Protein AF-A0A3C1WHD8-F1 (afdb_monomer)

Radius of gyration: 42.68 Å; Cα contacts (8 Å, |Δi|>4): 184; chains: 1; bounding box: 71×73×126 Å

Sequence (168 aa):
MKTKNIAPLHGTFYQAVAVALLTLPHATTAQDSSETSLEDLDQKLRILERKLEVAEETAASKPPAPVPVAGEDGFSLKSADGNFAVKFRGLLQTDYRAFLGDTNYNDAKVFKDSSYSDPNDYLRKSPRLVNTFLLRKVRPVFDVTLYKYYTFRVTPDFGGGTTALMDA

pLDDT: mean 74.21, std 20.1, range [34.56, 97.25]

Secondary structure (DSSP, 8-state):
-----------------------------SSHHHHHHHHHHHHHHHHHHHHHHHHHHHHHTSPPPPEEEEETTEEEEE-TTSS-EEEEEEEEEEEEEEEE--------S----SS---TTGGG-----EEEEEEEEEEEEEEEEEETTTEEEEEEEE-GGG--EEEP-

Nearest PDB structures (foldseek):
  4rjw-assembly1_A  TM=6.536E-01  e=1.204E-02  Pseudomonas aeruginosa PAO1
  4rjx-assembly1_A-3  TM=6.071E-01  e=8.711E-03  Pseudomonas aeruginosa PAO1
  2o4v-assembly1_C  TM=6.462E-01  e=2.560E-02  Pseudomonas aeruginosa PAO1
  6s1c-assembly1_B  TM=2.290E-01  e=6.247E+00  Saccharomyces cerevisiae S288C

Foldseek 3Di:
DDDDDDDDDDDDDDDDDDDDDDDDDDDPDDPVVVVVVVVVVVVVVVVVVVVVVVVVVVVVPDQDAWDWDADPQGIKTARPVRQKMKGKDWDWDKDKDKDFADDPPPCVPDPPPDDDDDVPPVPPPDRDIDMDIFGAWTWMWMWIGHGNPDIDIWIWTPGPVDIDTDDD

Mean predicted aligned error: 18.56 Å

Structure (mmCIF, N/CA/C/O backbone):
data_AF-A0A3C1WHD8-F1
#
_entry.id   AF-A0A3C1WHD8-F1
#
loop_
_atom_site.group_PDB
_atom_site.id
_atom_site.type_symbol
_atom_site.label_atom_id
_atom_site.label_alt_id
_atom_site.label_comp_id
_atom_site.label_asym_id
_atom_site.label_entity_id
_atom_site.label_seq_id
_atom_site.pdbx_PDB_ins_code
_atom_site.Cartn_x
_atom_site.Cartn_y
_atom_site.Cartn_z
_atom_site.occupancy
_atom_site.B_iso_or_equiv
_atom_site.auth_seq_id
_atom_site.auth_comp_id
_atom_site.auth_asym_id
_atom_site.auth_atom_id
_atom_site.pdbx_PDB_model_num
ATOM 1 N N . MET A 1 1 ? -26.465 -58.895 52.490 1.00 50.06 1 MET A N 1
ATOM 2 C CA . MET A 1 1 ? -25.925 -57.804 53.333 1.00 50.06 1 MET A CA 1
ATOM 3 C C . MET A 1 1 ? -24.486 -58.128 53.708 1.00 50.06 1 MET A C 1
ATOM 5 O O . MET A 1 1 ? -24.273 -59.073 54.454 1.00 50.06 1 MET A O 1
ATOM 9 N N . LYS A 1 2 ? -23.508 -57.394 53.169 1.00 44.00 2 LYS A N 1
ATOM 10 C CA . LYS A 1 2 ? -22.151 -57.269 53.726 1.00 44.00 2 LYS A CA 1
ATOM 11 C C . LYS A 1 2 ? -21.500 -56.008 53.152 1.00 44.00 2 LYS A C 1
ATOM 13 O O . LYS A 1 2 ? -21.815 -55.597 52.041 1.00 44.00 2 LYS A O 1
ATOM 18 N N . THR A 1 3 ? -20.738 -55.344 54.002 1.00 42.69 3 THR A N 1
ATOM 19 C CA . THR A 1 3 ? -20.494 -53.902 54.059 1.00 42.69 3 THR A CA 1
ATOM 20 C C . THR A 1 3 ? -19.256 -53.437 53.291 1.00 42.69 3 THR A C 1
ATOM 22 O O . THR A 1 3 ? -18.360 -54.219 52.991 1.00 42.69 3 THR A O 1
ATOM 25 N N . LYS A 1 4 ? -19.257 -52.126 53.017 1.00 50.19 4 LYS A N 1
ATOM 26 C CA . LYS A 1 4 ? -18.227 -51.270 52.407 1.00 50.19 4 LYS A CA 1
ATOM 27 C C . LYS A 1 4 ? -16.824 -51.474 53.000 1.00 50.19 4 LYS A C 1
ATOM 29 O O . LYS A 1 4 ? -16.719 -51.784 54.183 1.00 50.19 4 LYS A O 1
ATOM 34 N N . ASN A 1 5 ? -15.781 -51.166 52.220 1.00 43.38 5 ASN A N 1
ATOM 35 C CA . ASN A 1 5 ? -14.837 -50.073 52.522 1.00 43.38 5 ASN A CA 1
ATOM 36 C C . ASN A 1 5 ? -13.766 -49.930 51.426 1.00 43.38 5 ASN A C 1
ATOM 38 O O . ASN A 1 5 ? -13.108 -50.894 51.049 1.00 43.38 5 ASN A O 1
ATOM 42 N N . ILE A 1 6 ? -13.618 -48.699 50.931 1.00 54.66 6 ILE A N 1
ATOM 43 C CA . ILE A 1 6 ? -12.577 -48.236 50.006 1.00 54.66 6 ILE A CA 1
ATOM 44 C C . ILE A 1 6 ? -11.517 -47.547 50.871 1.00 54.66 6 ILE A C 1
ATOM 46 O O . ILE A 1 6 ? -11.855 -46.708 51.705 1.00 54.66 6 ILE A O 1
ATOM 50 N N . ALA A 1 7 ? -10.258 -47.942 50.710 1.00 51.22 7 ALA A N 1
ATOM 51 C CA . ALA A 1 7 ? -9.130 -47.424 51.475 1.00 51.22 7 ALA A CA 1
ATOM 52 C C . ALA A 1 7 ? -8.696 -46.025 50.996 1.00 51.22 7 ALA A C 1
ATOM 54 O O . ALA A 1 7 ? -8.603 -45.813 49.787 1.00 51.22 7 ALA A O 1
ATOM 55 N N . PRO A 1 8 ? -8.327 -45.110 51.909 1.00 48.09 8 PRO A N 1
ATOM 56 C CA . PRO A 1 8 ? -7.417 -44.014 51.603 1.00 48.09 8 PRO A CA 1
ATOM 57 C C . PRO A 1 8 ? -6.030 -44.284 52.213 1.00 48.09 8 PRO A C 1
ATOM 59 O O . PRO A 1 8 ? -5.895 -44.520 53.414 1.00 48.09 8 PRO A O 1
ATOM 62 N N . LEU A 1 9 ? -4.986 -44.254 51.379 1.00 46.88 9 LEU A N 1
ATOM 63 C CA . LEU A 1 9 ? -3.589 -44.326 51.812 1.00 46.88 9 LEU A CA 1
ATOM 64 C C . LEU A 1 9 ? -3.048 -42.910 52.050 1.00 46.88 9 LEU A C 1
ATOM 66 O O . LEU A 1 9 ? -3.049 -42.061 51.163 1.00 46.88 9 LEU A O 1
ATOM 70 N N . HIS A 1 10 ? -2.635 -42.699 53.298 1.00 42.94 10 HIS A N 1
ATOM 71 C CA . HIS A 1 10 ? -2.046 -41.499 53.878 1.00 42.94 10 HIS A CA 1
ATOM 72 C C . HIS A 1 10 ? -0.688 -41.135 53.263 1.00 42.94 10 HIS A C 1
ATOM 74 O O . HIS A 1 10 ? 0.100 -42.015 52.923 1.00 42.94 10 HIS A O 1
ATOM 80 N N . GLY A 1 11 ? -0.365 -39.838 53.248 1.00 37.06 11 GLY A N 1
ATOM 81 C CA . GLY A 1 11 ? 0.980 -39.380 52.906 1.00 37.06 11 GLY A CA 1
ATOM 82 C C . GLY A 1 11 ? 1.215 -37.881 53.078 1.00 37.06 11 GLY A C 1
ATOM 83 O O . GLY A 1 11 ? 1.541 -37.210 52.110 1.00 37.06 11 GLY A O 1
ATOM 84 N N . THR A 1 12 ? 1.096 -37.348 54.295 1.00 44.56 12 THR A N 1
ATOM 85 C CA . THR A 1 12 ? 1.717 -36.058 54.650 1.00 44.56 12 THR A CA 1
ATOM 86 C C . THR A 1 12 ? 2.519 -36.235 55.932 1.00 44.56 12 THR A C 1
ATOM 88 O O . THR A 1 12 ? 1.962 -36.477 57.003 1.00 44.56 12 THR A O 1
ATOM 91 N N . PHE A 1 13 ? 3.842 -36.177 55.788 1.00 39.59 13 PHE A N 1
ATOM 92 C CA . PHE A 1 13 ? 4.819 -36.270 56.864 1.00 39.59 13 PHE A CA 1
ATOM 93 C C . PHE A 1 13 ? 4.719 -35.049 57.788 1.00 39.59 13 PHE A C 1
ATOM 95 O O . PHE A 1 13 ? 4.902 -33.913 57.358 1.00 39.59 13 PHE A O 1
ATOM 102 N N . TYR A 1 14 ? 4.461 -35.313 59.068 1.00 37.06 14 TYR A N 1
ATOM 103 C CA . TYR A 1 14 ? 4.700 -34.395 60.176 1.00 37.06 14 TYR A CA 1
ATOM 104 C C . TYR A 1 14 ? 6.208 -34.338 60.453 1.00 37.06 14 TYR A C 1
ATOM 106 O O . TYR A 1 14 ? 6.813 -35.371 60.741 1.00 37.06 14 TYR A O 1
ATOM 114 N N . GLN A 1 15 ? 6.805 -33.146 60.454 1.00 37.75 15 GLN A N 1
ATOM 115 C CA . GLN A 1 15 ? 7.999 -32.900 61.261 1.00 37.75 15 GLN A CA 1
ATOM 116 C C . GLN A 1 15 ? 7.707 -31.810 62.284 1.00 37.75 15 GLN A C 1
ATOM 118 O O . GLN A 1 15 ? 7.270 -30.708 61.962 1.00 37.75 15 GLN A O 1
ATOM 123 N N . ALA A 1 16 ? 7.919 -32.194 63.538 1.00 39.69 16 ALA A N 1
ATOM 124 C CA . ALA A 1 16 ? 7.839 -31.361 64.716 1.00 39.69 16 ALA A CA 1
ATOM 125 C C . ALA A 1 16 ? 9.024 -30.390 64.767 1.00 39.69 16 ALA A C 1
ATOM 127 O O . ALA A 1 16 ? 10.164 -30.795 64.543 1.00 39.69 16 ALA A O 1
ATOM 128 N N . VAL A 1 17 ? 8.766 -29.143 65.159 1.00 37.44 17 VAL A N 1
ATOM 129 C CA . VAL A 1 17 ? 9.789 -28.260 65.725 1.00 37.44 17 VAL A CA 1
ATOM 130 C C . VAL A 1 17 ? 9.258 -27.723 67.049 1.00 37.44 17 VAL A C 1
ATOM 132 O O . VAL A 1 17 ? 8.114 -27.289 67.158 1.00 37.44 17 VAL A O 1
ATOM 135 N N . ALA A 1 18 ? 10.096 -27.884 68.068 1.00 34.56 18 ALA A N 1
ATOM 136 C CA . ALA A 1 18 ? 9.809 -27.721 69.480 1.00 34.56 18 ALA A CA 1
ATOM 137 C C . ALA A 1 18 ? 9.513 -26.267 69.880 1.00 34.56 18 ALA A C 1
ATOM 139 O O . ALA A 1 18 ? 10.178 -25.333 69.437 1.00 34.56 18 ALA A O 1
ATOM 140 N N . VAL A 1 19 ? 8.553 -26.105 70.793 1.00 41.28 19 VAL A N 1
ATOM 141 C CA . VAL A 1 19 ? 8.299 -24.858 71.523 1.00 41.28 19 VAL A CA 1
ATOM 142 C C . VAL A 1 19 ? 9.261 -24.799 72.709 1.00 41.28 19 VAL A C 1
ATOM 144 O O . VAL A 1 19 ? 9.151 -25.598 73.636 1.00 41.28 19 VAL A O 1
ATOM 147 N N . ALA A 1 20 ? 10.192 -23.848 72.686 1.00 38.56 20 ALA A N 1
ATOM 148 C CA . ALA A 1 20 ? 10.974 -23.453 73.852 1.00 38.56 20 ALA A CA 1
ATOM 149 C C . ALA A 1 20 ? 10.458 -22.092 74.339 1.00 38.56 20 ALA A C 1
ATOM 151 O O . ALA A 1 20 ? 10.623 -21.076 73.667 1.00 38.56 20 ALA A O 1
ATOM 152 N N . LEU A 1 21 ? 9.793 -22.090 75.496 1.00 42.22 21 LEU A N 1
ATOM 153 C CA . LEU A 1 21 ? 9.328 -20.882 76.173 1.00 42.22 21 LEU A CA 1
ATOM 154 C C . LEU A 1 21 ? 10.519 -20.245 76.912 1.00 42.22 21 LEU A C 1
ATOM 156 O O . LEU A 1 21 ? 11.023 -20.815 77.878 1.00 42.22 21 LEU A O 1
ATOM 160 N N . LEU A 1 22 ? 10.963 -19.070 76.466 1.00 41.75 22 LEU A N 1
ATOM 161 C CA . LEU A 1 22 ? 11.919 -18.216 77.175 1.00 41.75 22 LEU A CA 1
ATOM 162 C C . LEU A 1 22 ? 11.210 -16.910 77.541 1.00 41.75 22 LEU A C 1
ATOM 164 O O . LEU A 1 22 ? 10.901 -16.093 76.679 1.00 41.75 22 LEU A O 1
ATOM 168 N N . THR A 1 23 ? 10.928 -16.727 78.829 1.00 52.50 23 THR A N 1
ATOM 169 C CA . THR A 1 23 ? 10.412 -15.474 79.392 1.00 52.50 23 THR A CA 1
ATOM 170 C C . THR A 1 23 ? 11.571 -14.539 79.739 1.00 52.50 23 THR A C 1
ATOM 172 O O . THR A 1 23 ? 12.390 -14.887 80.590 1.00 52.50 23 THR A O 1
ATOM 175 N N . LEU A 1 24 ? 11.605 -13.343 79.142 1.00 48.59 24 LEU A N 1
ATOM 176 C CA . LEU A 1 24 ? 12.446 -12.209 79.556 1.00 48.59 24 LEU A CA 1
ATOM 177 C C . LEU A 1 24 ? 11.626 -10.898 79.539 1.00 48.59 24 LEU A C 1
ATOM 179 O O . LEU A 1 24 ? 10.673 -10.796 78.764 1.00 48.59 24 LEU A O 1
ATOM 183 N N . PRO A 1 25 ? 11.946 -9.915 80.406 1.00 49.84 25 PRO A N 1
ATOM 184 C CA . PRO A 1 25 ? 11.090 -8.767 80.691 1.00 49.84 25 PRO A CA 1
ATOM 185 C C . PRO A 1 25 ? 11.354 -7.550 79.782 1.00 49.84 25 PRO A C 1
ATOM 187 O O . PRO A 1 25 ? 12.489 -7.272 79.419 1.00 49.84 25 PRO A O 1
ATOM 190 N N . HIS A 1 26 ? 10.269 -6.814 79.511 1.00 49.03 26 HIS A N 1
ATOM 191 C CA . HIS A 1 26 ? 10.142 -5.400 79.119 1.00 49.03 26 HIS A CA 1
ATOM 192 C C . HIS A 1 26 ? 11.116 -4.799 78.084 1.00 49.03 26 HIS A C 1
ATOM 194 O O . HIS A 1 26 ? 12.221 -4.390 78.421 1.00 49.03 26 HIS A O 1
ATOM 200 N N . ALA A 1 27 ? 10.589 -4.502 76.892 1.00 35.75 27 ALA A N 1
ATOM 201 C CA . ALA A 1 27 ? 10.735 -3.183 76.273 1.00 35.75 27 ALA A CA 1
ATOM 202 C C . ALA A 1 27 ? 9.574 -2.949 75.293 1.00 35.75 27 ALA A C 1
ATOM 204 O O . ALA A 1 27 ? 9.378 -3.692 74.335 1.00 35.75 27 ALA A O 1
ATOM 205 N N . THR A 1 28 ? 8.785 -1.914 75.564 1.00 50.91 28 THR A N 1
ATOM 206 C CA . THR A 1 28 ? 7.905 -1.276 74.583 1.00 50.91 28 THR A CA 1
ATOM 207 C C . THR A 1 28 ? 8.727 -0.855 73.354 1.00 50.91 28 THR A C 1
AT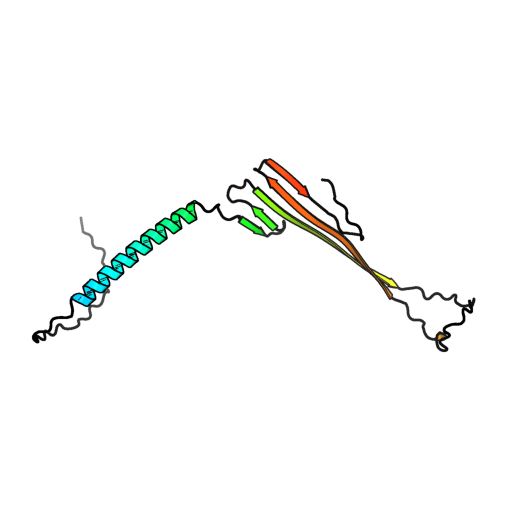OM 209 O O . THR A 1 28 ? 9.850 -0.388 73.538 1.00 50.91 28 THR A O 1
ATOM 212 N N . THR A 1 29 ? 8.189 -1.087 72.144 1.00 43.81 29 THR A N 1
ATOM 213 C CA . THR A 1 29 ? 8.555 -0.560 70.788 1.00 43.81 29 THR A CA 1
ATOM 214 C C . THR A 1 29 ? 8.411 -1.588 69.639 1.00 43.81 29 THR A C 1
ATOM 216 O O . THR A 1 29 ? 9.024 -1.425 68.591 1.00 43.81 29 THR A O 1
ATOM 219 N N . ALA A 1 30 ? 7.579 -2.633 69.768 1.00 42.16 30 ALA A N 1
ATOM 220 C CA . ALA A 1 30 ? 7.359 -3.613 68.683 1.00 42.16 30 ALA A CA 1
ATOM 221 C C . ALA A 1 30 ? 5.918 -3.692 68.124 1.00 42.16 30 ALA A C 1
ATOM 223 O O . ALA A 1 30 ? 5.661 -4.541 67.279 1.00 42.16 30 ALA A O 1
ATOM 224 N N . GLN A 1 31 ? 4.987 -2.838 68.570 1.00 42.78 31 GLN A N 1
ATOM 225 C CA . GLN A 1 31 ? 3.607 -2.777 68.037 1.00 42.78 31 GLN A CA 1
ATOM 226 C C . GLN A 1 31 ? 3.420 -1.691 66.961 1.00 42.78 31 GLN A C 1
ATOM 228 O O . GLN A 1 31 ? 2.646 -1.875 66.027 1.00 42.78 31 GLN A O 1
ATOM 233 N N . ASP A 1 32 ? 4.193 -0.608 67.048 1.00 51.66 32 ASP A N 1
ATOM 234 C CA . ASP A 1 32 ? 4.078 0.586 66.196 1.00 51.66 32 ASP A CA 1
ATOM 235 C C . ASP A 1 32 ? 4.527 0.325 64.741 1.00 51.66 32 ASP A C 1
ATOM 237 O O . ASP A 1 32 ? 3.976 0.859 63.783 1.00 51.66 32 ASP A O 1
ATOM 241 N N . SER A 1 33 ? 5.500 -0.576 64.545 1.00 56.34 33 SER A N 1
ATOM 242 C CA . SER A 1 33 ? 6.000 -0.953 63.214 1.00 56.34 33 SER A CA 1
ATOM 243 C C . SER A 1 33 ? 5.032 -1.845 62.432 1.00 56.34 33 SER A C 1
ATOM 245 O O . SER A 1 33 ? 4.982 -1.773 61.201 1.00 56.34 33 SER A O 1
ATOM 247 N N . SER A 1 34 ? 4.262 -2.684 63.130 1.00 55.91 34 SER A N 1
ATOM 248 C CA . SER A 1 34 ? 3.211 -3.512 62.534 1.00 55.91 34 SER A CA 1
ATOM 249 C C . SER A 1 34 ? 1.982 -2.697 62.160 1.00 55.91 34 SER A C 1
ATOM 251 O O . SER A 1 34 ? 1.457 -2.916 61.075 1.00 55.91 34 SER A O 1
ATOM 253 N N . GLU A 1 35 ? 1.569 -1.749 63.006 1.00 70.50 35 GLU A N 1
ATOM 254 C CA . GLU A 1 35 ? 0.480 -0.814 62.690 1.00 70.50 35 GLU A CA 1
ATOM 255 C C . GLU A 1 35 ? 0.876 0.030 61.473 1.00 70.50 35 GLU A C 1
ATOM 257 O O . GLU A 1 35 ? 0.265 -0.135 60.42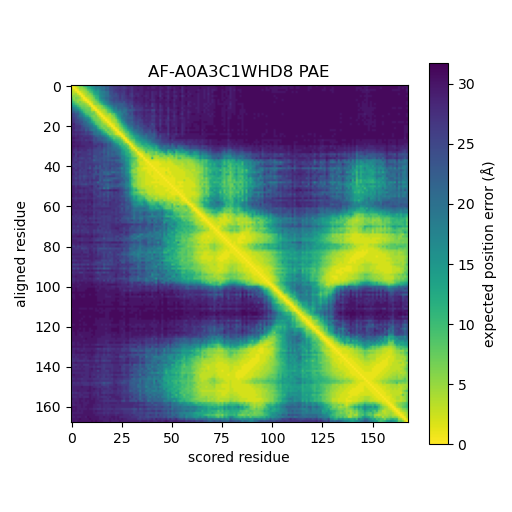1 1.00 70.50 35 GLU A O 1
ATOM 262 N N . THR A 1 36 ? 2.031 0.713 61.509 1.00 75.81 36 THR A N 1
ATOM 263 C CA . THR A 1 36 ? 2.539 1.507 60.364 1.00 75.81 36 THR A CA 1
ATOM 264 C C . THR A 1 36 ? 2.537 0.723 59.039 1.00 75.81 36 THR A C 1
ATOM 266 O O . THR A 1 36 ? 2.210 1.255 57.978 1.00 75.81 36 THR A O 1
ATOM 269 N N . SER A 1 37 ? 2.885 -0.569 59.084 1.00 78.94 37 SER A N 1
ATOM 270 C CA . SER A 1 37 ? 2.872 -1.441 57.903 1.00 78.94 37 SER A CA 1
ATOM 271 C C . SER A 1 37 ? 1.455 -1.781 57.422 1.00 78.94 37 SER A C 1
ATOM 273 O O . SER A 1 37 ? 1.246 -1.884 56.213 1.00 78.94 37 SER A O 1
ATOM 275 N N . LEU A 1 38 ? 0.493 -1.969 58.334 1.00 83.31 38 LEU A N 1
ATOM 276 C CA . LEU A 1 38 ? -0.920 -2.203 58.019 1.00 83.31 38 LEU A CA 1
ATOM 277 C C . LEU A 1 38 ? -1.557 -0.965 57.378 1.00 83.31 38 LEU A C 1
ATOM 279 O O . LEU A 1 38 ? -2.223 -1.103 56.353 1.00 83.31 38 LEU A O 1
ATOM 283 N N . GLU A 1 39 ? -1.287 0.237 57.893 1.00 90.75 39 GLU A N 1
ATOM 284 C CA . GLU A 1 39 ? -1.784 1.477 57.280 1.00 90.75 39 GLU A CA 1
ATOM 285 C C . GLU A 1 39 ? -1.194 1.718 55.881 1.00 90.75 39 GLU A C 1
ATOM 287 O O . GLU A 1 39 ? -1.911 2.110 54.954 1.00 90.75 39 GLU A O 1
ATOM 292 N N . ASP A 1 40 ? 0.095 1.424 55.690 1.00 90.19 40 ASP A N 1
ATOM 293 C CA . ASP A 1 40 ? 0.746 1.481 54.378 1.00 90.19 40 ASP A CA 1
ATOM 294 C C . ASP A 1 40 ? 0.141 0.474 53.383 1.00 90.19 40 ASP A C 1
ATOM 296 O O . ASP A 1 40 ? 0.012 0.759 52.185 1.00 90.19 40 ASP A O 1
ATOM 300 N N . LEU A 1 41 ? -0.203 -0.728 53.856 1.00 88.88 41 LEU A N 1
ATOM 301 C CA . LEU A 1 41 ? -0.866 -1.772 53.073 1.00 88.88 41 LEU A CA 1
ATOM 302 C C . LEU A 1 41 ? -2.275 -1.339 52.656 1.00 88.88 41 LEU A C 1
ATOM 304 O O . LEU A 1 41 ? -2.603 -1.442 51.473 1.00 88.88 41 LEU A O 1
ATOM 308 N N . ASP A 1 42 ? -3.059 -0.781 53.574 1.00 93.75 42 ASP A N 1
ATOM 309 C CA . ASP A 1 42 ? -4.399 -0.258 53.295 1.00 93.75 42 ASP A CA 1
ATOM 310 C C . ASP A 1 42 ? -4.359 0.911 52.303 1.00 93.75 42 ASP A C 1
ATOM 312 O O . ASP A 1 42 ? -5.152 0.974 51.356 1.00 93.75 42 ASP A O 1
ATOM 316 N N . GLN A 1 43 ? -3.385 1.815 52.443 1.00 93.44 43 GLN A N 1
ATOM 317 C CA . GLN A 1 43 ? -3.187 2.904 51.491 1.00 93.44 43 GLN A CA 1
ATOM 318 C C . GLN A 1 43 ? -2.825 2.370 50.098 1.00 93.44 43 GLN A C 1
ATOM 320 O O . GLN A 1 43 ? -3.361 2.844 49.089 1.00 93.44 43 GLN A O 1
ATOM 325 N N . LYS A 1 44 ? -1.946 1.364 50.020 1.00 92.62 44 LYS A N 1
ATOM 326 C CA . LYS A 1 44 ? -1.586 0.705 48.756 1.00 92.62 44 LYS A CA 1
ATOM 327 C C . LYS A 1 44 ? -2.770 -0.024 48.131 1.00 92.62 44 LYS A C 1
ATOM 329 O O . LYS A 1 44 ? -2.946 0.101 46.920 1.00 92.62 44 LYS A O 1
ATOM 334 N N . LEU A 1 45 ? -3.579 -0.732 48.919 1.00 94.19 45 LEU A N 1
ATOM 335 C CA . LEU A 1 45 ? -4.787 -1.415 48.449 1.00 94.19 45 LEU A CA 1
ATOM 336 C C . LEU A 1 45 ? -5.771 -0.417 47.846 1.00 94.19 45 LEU A C 1
ATOM 338 O O . LEU A 1 45 ? -6.164 -0.570 46.694 1.00 94.19 45 LEU A O 1
ATOM 342 N N . ARG A 1 46 ? -6.052 0.681 48.550 1.00 96.19 46 ARG A N 1
ATOM 343 C CA . ARG A 1 46 ? -6.947 1.736 48.062 1.00 96.19 46 ARG A CA 1
ATOM 344 C C . ARG A 1 46 ? -6.461 2.386 46.767 1.00 96.19 46 ARG A C 1
ATOM 346 O O . ARG A 1 46 ? -7.251 2.711 45.881 1.00 96.19 46 ARG A O 1
ATOM 353 N N . ILE A 1 47 ? -5.151 2.611 46.652 1.00 95.81 47 ILE A N 1
ATOM 354 C CA . ILE A 1 47 ? -4.547 3.140 45.423 1.00 95.81 47 ILE A CA 1
ATOM 355 C C . ILE A 1 47 ? -4.640 2.109 44.294 1.00 95.81 47 ILE A C 1
ATOM 357 O O . ILE A 1 47 ? -4.882 2.492 43.150 1.00 95.81 47 ILE A O 1
ATOM 361 N N . LEU A 1 48 ? -4.442 0.823 44.585 1.00 92.00 48 LEU A N 1
ATOM 362 C CA . LEU A 1 48 ? -4.518 -0.247 43.596 1.00 92.00 48 LEU A CA 1
ATOM 363 C C . LEU A 1 48 ? -5.949 -0.439 43.086 1.00 92.00 48 LEU A C 1
ATOM 365 O O . LEU A 1 48 ? -6.131 -0.520 41.877 1.00 92.00 48 LEU A O 1
ATOM 369 N N . GLU A 1 49 ? -6.948 -0.416 43.968 1.00 95.19 49 GLU A N 1
ATOM 370 C CA . GLU A 1 49 ? -8.371 -0.446 43.610 1.00 95.19 49 GLU A CA 1
ATOM 371 C C . GLU A 1 49 ? -8.735 0.721 42.694 1.00 95.19 49 GLU A C 1
ATOM 373 O O . GLU A 1 49 ? -9.269 0.507 41.611 1.00 95.19 49 GLU A O 1
ATOM 378 N N . ARG A 1 50 ? -8.343 1.952 43.051 1.00 97.25 50 ARG A N 1
ATOM 379 C CA . ARG A 1 50 ? -8.578 3.124 42.194 1.00 97.25 50 ARG A CA 1
ATOM 380 C C . ARG A 1 50 ? -7.838 3.032 40.858 1.00 97.25 50 ARG A C 1
ATOM 382 O O . ARG A 1 50 ? -8.343 3.493 39.841 1.00 97.25 50 ARG A O 1
ATOM 389 N N . LYS A 1 51 ? -6.636 2.449 40.829 1.00 92.12 51 LYS A N 1
ATOM 390 C CA . LYS A 1 51 ? -5.912 2.196 39.574 1.00 92.12 51 LYS A CA 1
ATOM 391 C C . LYS A 1 51 ? -6.598 1.135 38.721 1.00 92.12 51 LYS A C 1
ATOM 393 O O . LYS A 1 51 ? -6.565 1.275 37.505 1.00 92.12 51 LYS A O 1
ATOM 398 N N . LEU A 1 52 ? -7.182 0.103 39.331 1.00 92.38 52 LEU A N 1
ATOM 399 C CA . LEU A 1 52 ? -7.954 -0.911 38.620 1.00 92.38 52 LEU A CA 1
ATOM 400 C C . LEU A 1 52 ? -9.249 -0.324 38.068 1.00 92.38 52 LEU A C 1
ATOM 402 O O . LEU A 1 52 ? -9.509 -0.504 36.889 1.00 92.38 52 LEU A O 1
ATOM 406 N N . GLU A 1 53 ? -9.977 0.465 38.854 1.00 90.75 53 GLU A N 1
ATOM 407 C CA . GLU A 1 53 ? -11.177 1.180 38.406 1.00 90.75 53 GLU A CA 1
ATOM 408 C C . GLU A 1 53 ? -10.863 2.094 37.208 1.00 90.75 53 GLU A C 1
ATOM 410 O O . GLU A 1 53 ? -11.469 1.971 36.147 1.00 90.75 53 GLU A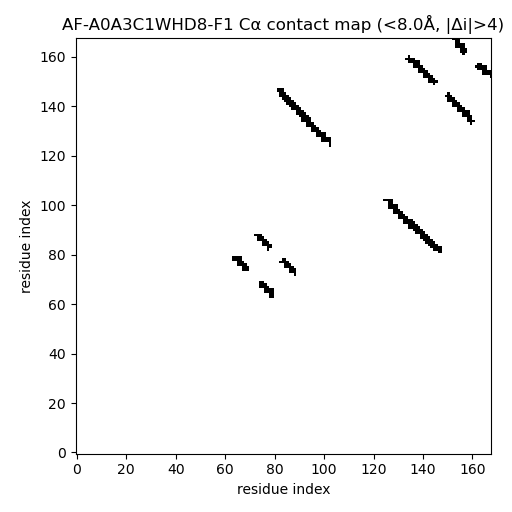 O 1
ATOM 415 N N . VAL A 1 54 ? -9.816 2.922 37.306 1.00 92.25 54 VAL A N 1
ATOM 416 C CA . VAL A 1 54 ? -9.355 3.764 36.187 1.00 92.25 54 VAL A CA 1
ATOM 417 C C . VAL A 1 54 ? -8.887 2.919 34.992 1.00 92.25 54 VAL A C 1
ATOM 419 O O . VAL A 1 54 ? -9.105 3.293 33.837 1.00 92.25 54 VAL A O 1
ATOM 422 N N . ALA A 1 55 ? -8.239 1.775 35.223 1.00 86.69 55 ALA A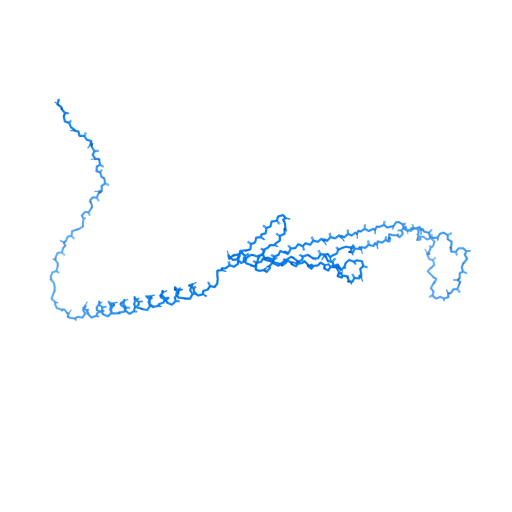 N 1
ATOM 423 C CA . ALA A 1 55 ? -7.820 0.870 34.154 1.00 86.69 55 ALA A CA 1
ATOM 424 C C . ALA A 1 55 ? -9.018 0.208 33.453 1.00 86.69 55 ALA A C 1
ATOM 426 O O . ALA A 1 55 ? -8.996 0.061 32.235 1.00 86.69 55 ALA A O 1
ATOM 427 N N . GLU A 1 56 ? -10.071 -0.147 34.186 1.00 86.38 56 GLU A N 1
ATOM 428 C CA . GLU A 1 56 ? -11.305 -0.717 33.644 1.00 86.38 56 GLU A CA 1
ATOM 429 C C . GLU A 1 56 ? -12.117 0.327 32.873 1.00 86.38 56 GLU A C 1
ATOM 431 O O . GLU A 1 56 ? -12.541 0.052 31.752 1.00 86.38 56 GLU A O 1
ATOM 436 N N . GLU A 1 57 ? -12.251 1.5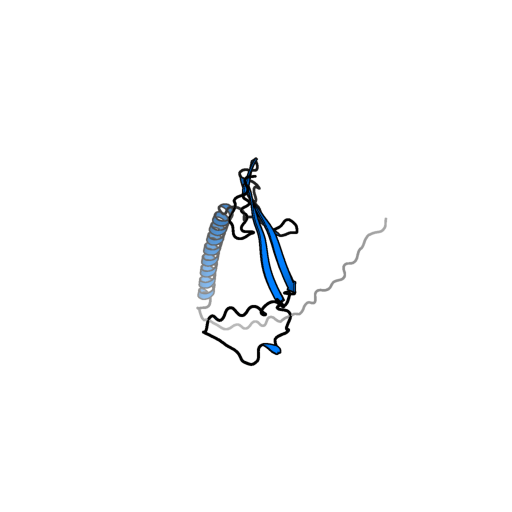52 33.389 1.00 76.25 57 GLU A N 1
ATOM 437 C CA . GLU A 1 57 ? -12.907 2.661 32.683 1.00 76.25 57 GLU A CA 1
ATOM 438 C C . GLU A 1 57 ? -12.171 3.029 31.386 1.00 76.25 57 GLU A C 1
ATOM 440 O O . GLU A 1 57 ? -12.787 3.244 30.334 1.00 76.25 57 GLU A O 1
ATOM 445 N N . THR A 1 58 ? -10.834 3.059 31.428 1.00 77.56 58 THR A N 1
ATOM 446 C CA . THR A 1 58 ? -10.012 3.321 30.238 1.00 77.56 58 THR A CA 1
ATOM 447 C C . THR A 1 58 ? -10.009 2.148 29.262 1.00 77.56 58 THR A C 1
ATOM 449 O O . THR A 1 58 ? -9.976 2.382 28.054 1.00 77.56 58 THR A O 1
ATOM 452 N N . ALA A 1 59 ? -10.091 0.902 29.738 1.00 71.75 59 ALA A N 1
ATOM 453 C CA . ALA A 1 59 ? -10.216 -0.283 28.892 1.00 71.75 59 ALA A CA 1
ATOM 454 C C . ALA A 1 59 ? -11.594 -0.371 28.221 1.00 71.75 59 ALA A C 1
ATOM 456 O O . ALA A 1 59 ? -11.662 -0.655 27.027 1.00 71.75 59 ALA A O 1
ATOM 457 N N . ALA A 1 60 ? -12.673 -0.066 28.945 1.00 73.06 60 ALA A N 1
ATOM 458 C CA . ALA A 1 60 ? -14.036 -0.035 28.417 1.00 73.06 60 ALA A CA 1
ATOM 459 C C . ALA A 1 60 ? -14.247 1.107 27.409 1.00 73.06 60 ALA A C 1
ATOM 461 O O . ALA A 1 60 ? -15.000 0.959 26.448 1.00 73.06 60 ALA A O 1
ATOM 462 N N . SER A 1 61 ? -13.547 2.230 27.592 1.00 72.38 61 SER A N 1
ATOM 463 C CA . SER A 1 61 ? -13.590 3.372 26.668 1.00 72.38 61 SER A CA 1
ATOM 464 C C . SER A 1 61 ? -12.668 3.212 25.455 1.00 72.38 61 SER A C 1
ATOM 466 O O . SER A 1 61 ? -12.730 4.016 24.521 1.00 72.38 61 SER A O 1
ATOM 468 N N . LYS A 1 62 ? -11.787 2.202 25.442 1.00 76.62 62 LYS A N 1
ATOM 469 C CA . LYS A 1 62 ? -10.853 1.995 24.336 1.00 76.62 62 LYS A CA 1
ATOM 470 C C . LYS A 1 62 ? -11.566 1.263 23.200 1.00 76.62 62 LYS A C 1
ATOM 472 O O . LYS A 1 62 ? -12.060 0.156 23.414 1.00 76.62 62 LYS A O 1
ATOM 477 N N . PRO A 1 63 ? -11.602 1.827 21.978 1.00 72.88 63 PRO A N 1
ATOM 478 C CA . PRO A 1 63 ? -12.156 1.105 20.848 1.00 72.88 63 PRO A CA 1
ATOM 479 C C . PRO A 1 63 ? -11.388 -0.211 20.666 1.00 72.88 63 PRO A C 1
ATOM 481 O O . PRO A 1 63 ? -10.161 -0.238 20.837 1.00 72.88 63 PRO A O 1
ATOM 484 N N . PRO A 1 64 ? -12.095 -1.308 20.350 1.00 77.56 64 PRO A N 1
ATOM 485 C CA . PRO A 1 64 ? -11.476 -2.614 20.226 1.00 77.56 64 PRO A CA 1
ATOM 486 C C . PRO A 1 64 ? -10.374 -2.572 19.167 1.00 77.56 64 PRO A C 1
ATOM 488 O O . PRO A 1 64 ? -10.525 -1.949 18.111 1.00 77.56 64 PRO A O 1
ATOM 491 N N . ALA A 1 65 ? -9.244 -3.212 19.477 1.00 80.69 65 ALA A N 1
ATOM 492 C CA . ALA A 1 65 ? -8.073 -3.172 18.616 1.00 80.69 65 ALA A CA 1
ATOM 493 C C . ALA A 1 65 ? -8.418 -3.722 17.220 1.00 80.69 65 ALA A C 1
ATOM 495 O O . ALA A 1 65 ? -9.123 -4.732 17.111 1.00 80.69 65 ALA A O 1
ATOM 496 N N . PRO A 1 66 ? -7.940 -3.080 16.143 1.00 84.12 66 PRO A N 1
ATOM 497 C CA . PRO A 1 66 ? -8.139 -3.607 14.807 1.00 84.12 66 PRO A CA 1
ATOM 498 C C . PRO A 1 66 ? -7.398 -4.943 14.659 1.00 84.12 66 PRO A C 1
ATOM 500 O O . PRO A 1 66 ? -6.339 -5.146 15.250 1.00 84.12 66 PRO A O 1
ATOM 503 N N . VAL A 1 67 ? -7.956 -5.849 13.860 1.00 87.44 67 VAL A N 1
ATOM 504 C CA . VAL A 1 67 ? -7.415 -7.189 13.613 1.00 87.44 67 VAL A CA 1
ATOM 505 C C . VAL A 1 67 ? -6.539 -7.143 12.356 1.00 87.44 67 VAL A C 1
ATOM 507 O O . VAL A 1 67 ? -7.085 -6.993 11.256 1.00 87.44 67 VAL A O 1
ATOM 510 N N . PRO A 1 68 ? -5.200 -7.239 12.477 1.00 88.69 68 PRO A N 1
ATOM 511 C CA . PRO A 1 68 ? -4.320 -7.387 11.328 1.00 88.69 68 PRO A CA 1
ATOM 512 C C . PRO A 1 68 ? -4.335 -8.840 10.846 1.00 88.69 68 PRO A C 1
ATOM 514 O O . PRO A 1 68 ? -4.212 -9.774 11.635 1.00 88.69 68 PRO A O 1
ATOM 517 N N . VAL A 1 69 ? -4.452 -9.036 9.537 1.00 89.44 69 VAL A N 1
ATOM 518 C CA . VAL A 1 69 ? -4.351 -10.349 8.894 1.00 89.44 69 VAL A CA 1
ATOM 519 C C . VAL A 1 69 ? -3.355 -10.247 7.748 1.00 89.44 69 VAL A C 1
ATOM 521 O O . VAL A 1 69 ? -3.458 -9.351 6.912 1.00 89.44 69 VAL A O 1
ATOM 524 N N . ALA A 1 70 ? -2.412 -11.182 7.697 1.00 90.38 70 ALA A N 1
ATOM 525 C CA . ALA A 1 70 ? -1.483 -11.355 6.588 1.00 90.38 70 ALA A CA 1
ATOM 526 C C . ALA A 1 70 ? -1.612 -12.787 6.057 1.00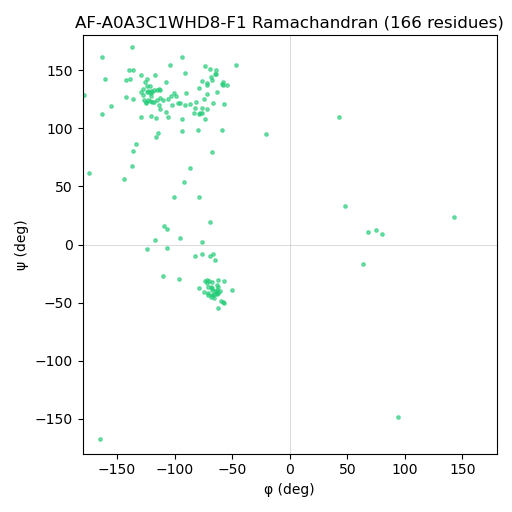 90.38 70 ALA A C 1
ATOM 528 O O . ALA A 1 70 ? -1.624 -13.735 6.842 1.00 90.38 70 ALA A O 1
ATOM 529 N N . GLY A 1 71 ? -1.726 -12.945 4.740 1.00 87.25 71 GLY A N 1
ATOM 530 C CA . GLY A 1 71 ? -1.858 -14.249 4.090 1.00 87.25 71 GLY A CA 1
ATOM 531 C C . GLY A 1 71 ? -1.596 -14.176 2.588 1.00 87.25 71 GLY A C 1
ATOM 532 O O . GLY A 1 71 ? -1.109 -13.166 2.084 1.00 87.25 71 GLY A O 1
ATOM 533 N N . GLU A 1 72 ? -1.946 -15.238 1.861 1.00 87.25 72 GLU A N 1
ATOM 534 C CA . GLU A 1 72 ? -1.775 -15.329 0.396 1.00 87.25 72 GLU A CA 1
ATOM 535 C C . GLU A 1 72 ? -2.484 -14.190 -0.351 1.00 87.25 72 GLU A C 1
ATOM 537 O O . GLU A 1 72 ? -2.021 -13.688 -1.372 1.00 87.25 72 GLU A O 1
ATOM 542 N N . ASP A 1 73 ? -3.589 -13.729 0.223 1.00 83.00 73 ASP A N 1
ATOM 543 C CA . ASP A 1 73 ? -4.407 -12.623 -0.250 1.00 83.00 73 ASP A CA 1
ATOM 544 C C . ASP A 1 73 ? -3.815 -11.225 0.023 1.00 83.00 73 ASP A C 1
ATOM 546 O O . ASP A 1 73 ? -4.459 -10.217 -0.278 1.00 83.00 73 ASP A O 1
ATOM 550 N N . GLY A 1 74 ? -2.617 -11.141 0.603 1.00 86.00 74 GLY A N 1
ATOM 551 C CA . GLY A 1 74 ? -1.953 -9.902 0.997 1.00 86.00 74 GLY A CA 1
ATOM 552 C C . GLY A 1 74 ? -2.214 -9.524 2.454 1.00 86.00 74 GLY A C 1
ATOM 553 O O . GLY A 1 74 ? -2.363 -10.381 3.326 1.00 86.00 74 GLY A O 1
ATOM 554 N N . PHE A 1 75 ? -2.250 -8.220 2.718 1.00 93.81 75 PHE A N 1
ATOM 555 C CA . PHE A 1 75 ? -2.435 -7.671 4.060 1.00 93.81 75 PHE A CA 1
ATOM 556 C C . PHE A 1 75 ? -3.827 -7.077 4.192 1.00 93.81 75 PHE A C 1
ATOM 558 O O . PHE A 1 75 ? -4.312 -6.407 3.283 1.00 93.81 75 PHE A O 1
ATOM 565 N N . SER A 1 76 ? -4.474 -7.277 5.331 1.00 93.75 76 SER A N 1
ATOM 566 C CA . SER A 1 76 ? -5.717 -6.588 5.645 1.00 93.75 76 SER A CA 1
ATOM 567 C C . SER A 1 76 ? -5.776 -6.157 7.099 1.00 93.75 76 SER A C 1
ATOM 569 O O . SER A 1 76 ? -5.184 -6.779 7.978 1.00 93.75 76 SER A O 1
ATOM 571 N N . LEU A 1 77 ? -6.495 -5.069 7.331 1.00 94.75 77 LEU A N 1
ATOM 572 C CA . LEU A 1 77 ? -6.797 -4.538 8.645 1.00 94.75 77 LEU A CA 1
ATOM 573 C C . LEU A 1 77 ? -8.308 -4.377 8.740 1.00 94.75 77 LEU A C 1
ATOM 575 O O . LEU A 1 77 ? -8.908 -3.708 7.899 1.00 94.75 77 LEU A O 1
ATOM 579 N N . LYS A 1 78 ? -8.924 -4.990 9.749 1.00 93.12 78 LYS A N 1
ATOM 580 C CA . LYS A 1 78 ? -10.373 -4.931 9.959 1.00 93.12 78 LYS A CA 1
ATOM 581 C C . LYS A 1 78 ? -10.684 -4.401 11.354 1.00 93.12 78 LYS A C 1
ATOM 583 O O . LYS A 1 78 ? -10.060 -4.813 12.326 1.00 93.12 78 LYS A O 1
ATOM 588 N N . SER A 1 79 ? -11.656 -3.501 11.458 1.00 92.81 79 SER A N 1
ATOM 589 C CA . SER A 1 79 ? -12.215 -3.090 12.751 1.00 92.81 79 SER A CA 1
ATOM 590 C C . SER A 1 79 ? -12.909 -4.279 13.425 1.00 92.81 79 SER A C 1
ATOM 592 O O . SER A 1 79 ? -13.481 -5.125 12.737 1.00 92.81 79 SER A O 1
ATOM 594 N N . ALA A 1 80 ? -12.891 -4.365 14.756 1.00 87.75 80 ALA A N 1
ATOM 595 C CA . ALA A 1 80 ? -13.459 -5.516 15.466 1.00 87.75 80 ALA A CA 1
ATOM 596 C C . ALA A 1 80 ? -14.975 -5.690 15.237 1.00 87.75 80 ALA A C 1
ATOM 598 O O . ALA A 1 80 ? -15.472 -6.810 15.182 1.00 87.75 80 ALA A O 1
ATOM 599 N N . ASP A 1 81 ? -15.700 -4.589 15.021 1.00 87.75 81 ASP A N 1
ATOM 600 C CA . ASP A 1 81 ? -17.125 -4.577 14.651 1.00 87.75 81 ASP A CA 1
ATOM 601 C C . ASP A 1 81 ? -17.384 -4.950 13.173 1.00 87.75 81 ASP A C 1
ATOM 603 O O . ASP A 1 81 ? -18.528 -5.117 12.730 1.00 87.75 81 ASP A O 1
ATOM 607 N N . GLY A 1 82 ? -16.310 -5.063 12.390 1.00 88.19 82 GLY A N 1
ATOM 608 C CA . GLY A 1 82 ? -16.300 -5.328 10.963 1.00 88.19 82 GLY A CA 1
ATOM 609 C C . GLY A 1 82 ? -16.847 -4.207 10.090 1.00 88.19 82 GLY A C 1
ATOM 610 O O . GLY A 1 82 ? -17.067 -4.456 8.909 1.00 88.19 82 GLY A O 1
ATOM 611 N N . ASN A 1 83 ? -17.088 -3.012 10.633 1.00 92.56 83 ASN A N 1
ATOM 612 C CA . ASN A 1 83 ? -17.635 -1.893 9.866 1.00 92.56 83 ASN A CA 1
ATOM 613 C C . ASN A 1 83 ? -16.619 -1.304 8.889 1.00 92.56 83 ASN A C 1
ATOM 615 O O . ASN A 1 83 ? -16.999 -0.852 7.812 1.00 92.56 83 ASN A O 1
ATOM 619 N N . PHE A 1 84 ? -15.337 -1.376 9.236 1.00 94.25 84 PHE A N 1
ATOM 620 C CA . PHE A 1 84 ? -14.244 -0.873 8.417 1.00 94.25 84 PHE A CA 1
ATOM 621 C C . PHE A 1 84 ? -13.264 -1.988 8.090 1.00 94.25 84 PHE A C 1
ATOM 623 O O . PHE A 1 84 ? -12.891 -2.773 8.968 1.00 94.25 84 PHE A O 1
ATOM 630 N N . ALA A 1 85 ? -12.831 -2.039 6.835 1.00 94.69 85 ALA A N 1
ATOM 631 C CA . ALA A 1 85 ? -11.755 -2.914 6.405 1.00 94.69 85 ALA A CA 1
ATOM 632 C C . ALA A 1 85 ? -10.886 -2.217 5.359 1.00 94.69 85 ALA A C 1
ATOM 634 O O . ALA A 1 85 ? -11.396 -1.525 4.481 1.00 94.69 85 ALA A O 1
ATOM 635 N N . VAL A 1 86 ? -9.579 -2.437 5.438 1.00 95.56 86 VAL A N 1
ATOM 636 C CA . VAL A 1 86 ? -8.615 -2.045 4.410 1.00 95.56 86 VAL A CA 1
ATOM 637 C C . VAL A 1 86 ? -7.855 -3.292 3.987 1.00 95.56 86 VAL A C 1
ATOM 639 O O . VAL A 1 86 ? -7.381 -4.033 4.845 1.00 95.56 86 VAL A O 1
ATOM 642 N N . LYS A 1 87 ? -7.731 -3.534 2.682 1.00 95.94 87 LYS A N 1
ATOM 643 C CA . LYS A 1 87 ? -6.897 -4.598 2.113 1.00 95.94 87 LYS A CA 1
ATOM 644 C C . LYS A 1 87 ? -5.841 -3.977 1.209 1.00 95.94 87 LYS A C 1
ATOM 646 O O . LYS A 1 87 ? -6.153 -3.156 0.350 1.00 95.94 87 LYS A O 1
ATOM 651 N N . PHE A 1 88 ? -4.599 -4.391 1.409 1.00 95.06 88 PHE A N 1
ATOM 652 C CA . PHE A 1 88 ? -3.444 -3.976 0.637 1.00 95.06 88 PHE A CA 1
ATOM 653 C C . PHE A 1 88 ? -2.863 -5.171 -0.116 1.00 95.06 88 PHE A C 1
ATOM 655 O O . PHE A 1 88 ? -2.515 -6.200 0.471 1.00 95.06 88 PHE A O 1
ATOM 662 N N . ARG A 1 89 ? -2.762 -5.016 -1.435 1.00 93.75 89 ARG A N 1
ATOM 663 C CA . ARG A 1 89 ? -2.177 -5.983 -2.368 1.00 93.75 89 ARG A CA 1
ATOM 664 C C . ARG A 1 89 ? -1.310 -5.249 -3.380 1.00 93.75 89 ARG A C 1
ATOM 666 O O . ARG A 1 89 ? -1.368 -4.027 -3.484 1.00 93.75 89 ARG A O 1
ATOM 673 N N . GLY A 1 90 ? -0.541 -5.983 -4.174 1.00 92.69 90 GLY A N 1
ATOM 674 C CA . GLY A 1 90 ? 0.146 -5.365 -5.296 1.00 92.69 90 GLY A CA 1
ATOM 675 C C . GLY A 1 90 ? 0.648 -6.343 -6.342 1.00 92.69 90 GLY A C 1
ATOM 676 O O . GLY A 1 90 ? 0.791 -7.536 -6.084 1.00 92.69 90 GLY A O 1
ATOM 677 N N . LEU A 1 91 ? 0.919 -5.804 -7.529 1.00 93.06 91 LEU A N 1
ATOM 678 C CA . LEU A 1 91 ? 1.581 -6.495 -8.627 1.00 93.06 91 LEU A CA 1
ATOM 679 C C . LEU A 1 91 ? 2.873 -5.760 -8.978 1.00 93.06 91 LEU A C 1
ATOM 681 O O . LEU A 1 91 ? 2.847 -4.585 -9.352 1.00 93.06 91 LEU A O 1
ATOM 685 N N . LEU A 1 92 ? 3.984 -6.489 -8.915 1.00 94.75 92 LEU A N 1
ATOM 686 C CA . LEU A 1 92 ? 5.282 -6.043 -9.396 1.00 94.75 92 LEU A CA 1
ATOM 687 C C . LEU A 1 92 ? 5.686 -6.911 -10.586 1.00 94.75 92 LEU A C 1
ATOM 689 O O . LEU A 1 92 ? 5.815 -8.126 -10.459 1.00 94.75 92 LEU A O 1
ATOM 693 N N . GLN A 1 93 ? 5.882 -6.286 -11.744 1.00 95.75 93 GLN A N 1
ATOM 694 C CA . GLN A 1 93 ? 6.412 -6.953 -12.927 1.00 95.75 93 GLN A CA 1
ATOM 695 C C . GLN A 1 93 ? 7.703 -6.266 -13.357 1.00 95.75 93 GLN A C 1
ATOM 697 O O . GLN A 1 93 ? 7.680 -5.142 -13.864 1.00 95.75 93 GLN A O 1
ATOM 702 N N . THR A 1 94 ? 8.814 -6.973 -13.194 1.00 95.19 94 THR A N 1
ATOM 703 C CA . THR A 1 94 ? 10.132 -6.553 -13.663 1.00 95.19 94 THR A CA 1
ATOM 704 C C . THR A 1 94 ? 10.519 -7.340 -14.912 1.00 95.19 94 THR A C 1
ATOM 706 O O . THR A 1 94 ? 10.004 -8.430 -15.167 1.00 95.19 94 THR A O 1
ATOM 709 N N . ASP A 1 95 ? 11.378 -6.757 -15.739 1.00 94.44 95 ASP A N 1
ATOM 710 C CA . ASP A 1 95 ? 11.947 -7.419 -16.906 1.00 94.44 95 ASP A CA 1
ATOM 711 C C . ASP A 1 95 ? 13.417 -7.078 -17.043 1.00 94.44 95 ASP A C 1
ATOM 713 O O . ASP A 1 95 ? 13.814 -5.931 -16.838 1.00 94.44 95 ASP A O 1
ATOM 717 N N . TYR A 1 96 ? 14.199 -8.059 -17.468 1.00 94.19 96 TYR A N 1
ATOM 718 C CA . TYR A 1 96 ? 15.577 -7.859 -17.870 1.00 94.19 96 TYR A CA 1
ATOM 719 C C . TYR A 1 96 ? 15.748 -8.401 -19.280 1.00 94.19 96 TYR A C 1
ATOM 721 O O . TYR A 1 96 ? 15.471 -9.569 -19.547 1.00 94.19 96 TYR A O 1
ATOM 729 N N . ARG A 1 97 ? 16.198 -7.540 -20.188 1.00 90.19 97 ARG A N 1
ATOM 730 C CA . ARG A 1 97 ? 16.485 -7.904 -21.574 1.00 90.19 97 ARG A CA 1
ATOM 731 C C . ARG A 1 97 ? 17.956 -7.668 -21.846 1.00 90.19 97 ARG A C 1
ATOM 733 O O . ARG A 1 97 ? 18.471 -6.603 -21.516 1.00 90.19 97 ARG A O 1
ATOM 740 N N . ALA A 1 98 ? 18.605 -8.643 -22.465 1.00 89.06 98 ALA A N 1
ATOM 741 C CA . ALA A 1 98 ? 19.972 -8.528 -22.945 1.00 89.06 98 ALA A CA 1
ATOM 742 C C . ALA A 1 98 ? 19.986 -8.775 -24.454 1.00 89.06 98 ALA A C 1
ATOM 744 O O . ALA A 1 98 ? 19.421 -9.757 -24.935 1.00 89.06 98 ALA A O 1
ATOM 745 N N . PHE A 1 99 ? 20.631 -7.875 -25.184 1.00 81.81 99 PHE A N 1
ATOM 746 C CA . PHE A 1 99 ? 20.833 -7.956 -26.620 1.00 81.81 99 PHE A CA 1
ATOM 747 C C . PHE A 1 99 ? 22.320 -8.145 -26.898 1.00 81.81 99 PHE A C 1
ATOM 749 O O . PHE A 1 99 ? 23.168 -7.436 -26.349 1.00 81.81 99 PHE A O 1
ATOM 756 N N . LEU A 1 100 ? 22.633 -9.092 -27.778 1.00 77.56 100 LEU A N 1
ATOM 757 C CA . LEU A 1 100 ? 23.944 -9.172 -28.407 1.00 77.56 100 LEU A CA 1
ATOM 758 C C . LEU A 1 100 ? 23.971 -8.110 -29.509 1.00 77.56 100 LEU A C 1
ATOM 760 O O . LEU A 1 100 ? 23.193 -8.184 -30.456 1.00 77.56 100 LEU A O 1
ATOM 764 N N . GLY A 1 101 ? 24.805 -7.087 -29.351 1.00 65.94 101 GLY A N 1
ATOM 765 C CA . GLY A 1 101 ? 24.962 -6.037 -30.347 1.00 65.94 101 GLY A CA 1
ATOM 766 C C . GLY A 1 101 ? 25.708 -6.553 -31.572 1.00 65.94 101 GLY A C 1
ATOM 767 O O . GLY A 1 101 ? 26.804 -7.107 -31.438 1.00 65.94 101 GLY A O 1
ATOM 768 N N . ASP A 1 102 ? 25.138 -6.318 -32.755 1.00 62.41 102 ASP A N 1
ATOM 769 C CA . ASP A 1 102 ? 25.855 -6.502 -34.010 1.00 62.41 102 ASP A CA 1
ATOM 770 C C . ASP A 1 102 ? 27.034 -5.530 -34.058 1.00 62.41 102 ASP A C 1
ATOM 772 O O . ASP A 1 102 ? 26.928 -4.333 -33.770 1.00 62.41 102 ASP A O 1
ATOM 776 N N . THR A 1 103 ? 28.203 -6.066 -34.388 1.00 58.41 103 THR A N 1
ATOM 777 C CA . THR A 1 103 ? 29.370 -5.227 -34.646 1.00 58.41 103 THR A CA 1
ATOM 778 C C . THR A 1 103 ? 29.114 -4.590 -36.007 1.00 58.41 103 THR A C 1
ATOM 780 O O . THR A 1 103 ? 29.129 -5.298 -37.008 1.00 58.41 103 THR A O 1
ATOM 783 N N . ASN A 1 104 ? 28.808 -3.290 -36.058 1.00 51.69 104 ASN A N 1
ATOM 784 C CA . ASN A 1 104 ? 28.615 -2.582 -37.325 1.00 51.69 104 ASN A CA 1
ATOM 785 C C . ASN A 1 104 ? 29.895 -2.697 -38.169 1.00 51.69 104 ASN A C 1
ATOM 787 O O . ASN A 1 104 ? 30.844 -1.949 -37.964 1.00 51.69 104 ASN A O 1
ATOM 791 N N . TYR A 1 105 ? 29.921 -3.633 -39.116 1.00 57.94 105 TYR A N 1
ATOM 792 C CA . TYR A 1 105 ? 31.005 -3.844 -40.080 1.00 57.94 105 TYR A CA 1
ATOM 793 C C . TYR A 1 105 ? 30.932 -2.820 -41.230 1.00 57.94 105 TYR A C 1
ATOM 795 O O . TYR A 1 105 ? 31.066 -3.163 -42.394 1.00 57.94 105 TYR A O 1
ATOM 803 N N . ASN A 1 106 ? 30.628 -1.554 -40.941 1.00 50.72 106 ASN A N 1
ATOM 804 C CA . ASN A 1 106 ? 30.496 -0.521 -41.971 1.00 50.72 106 ASN A CA 1
ATOM 805 C C . ASN A 1 106 ? 31.029 0.830 -41.469 1.00 50.72 106 ASN A C 1
ATOM 807 O O . ASN A 1 106 ? 30.313 1.826 -41.487 1.00 50.72 106 ASN A O 1
ATOM 811 N N . ASP A 1 107 ? 32.286 0.876 -41.025 1.00 52.88 107 ASP A N 1
ATOM 812 C CA . ASP A 1 107 ? 33.069 2.118 -40.916 1.00 52.88 107 ASP A CA 1
ATOM 813 C C . ASP A 1 107 ? 33.958 2.360 -42.156 1.00 52.88 107 ASP A C 1
ATOM 815 O O . ASP A 1 107 ? 34.667 3.361 -42.242 1.00 52.88 107 ASP A O 1
ATOM 819 N N . ALA A 1 108 ? 33.838 1.529 -43.201 1.00 52.47 108 ALA A N 1
ATOM 820 C CA . ALA A 1 108 ? 34.529 1.709 -44.483 1.00 52.47 108 ALA A CA 1
ATOM 821 C C . ALA A 1 108 ? 34.032 2.918 -45.320 1.00 52.47 108 ALA A C 1
ATOM 823 O O . ALA A 1 108 ? 34.276 3.007 -46.524 1.00 52.47 108 ALA A O 1
ATOM 824 N N . LYS A 1 109 ? 33.352 3.878 -44.686 1.00 51.50 109 LYS A N 1
ATOM 825 C CA . LYS A 1 109 ? 33.154 5.254 -45.160 1.00 51.50 109 LYS A CA 1
ATOM 826 C C . LYS A 1 109 ? 33.363 6.201 -43.978 1.00 51.50 109 LYS A C 1
ATOM 828 O O . LYS A 1 109 ? 32.435 6.834 -43.493 1.00 51.50 109 LYS A O 1
ATOM 833 N N . VAL A 1 110 ? 34.611 6.243 -43.527 1.00 54.72 110 VAL A N 1
ATOM 834 C CA . VAL A 1 110 ? 35.275 7.310 -42.771 1.00 54.72 110 VAL A CA 1
ATOM 835 C C . VAL A 1 110 ? 34.571 8.668 -42.938 1.00 54.72 110 VAL A C 1
ATOM 837 O O . VAL A 1 110 ? 34.861 9.418 -43.871 1.00 54.72 110 VAL A O 1
ATOM 840 N N . PHE A 1 111 ? 33.676 9.020 -42.014 1.00 54.53 111 PHE A N 1
ATOM 841 C CA . PHE A 1 111 ? 33.435 10.424 -41.707 1.00 54.53 111 PHE A CA 1
ATOM 842 C C . PHE A 1 111 ? 34.573 10.840 -40.780 1.00 54.53 111 PHE A C 1
ATOM 844 O O . PHE A 1 111 ? 34.578 10.529 -39.594 1.00 54.53 111 PHE A O 1
ATOM 851 N N . LYS A 1 112 ? 35.591 11.476 -41.366 1.00 53.31 112 LYS A N 1
ATOM 852 C CA . LYS A 1 112 ? 36.641 12.199 -40.644 1.00 53.31 112 LYS A CA 1
ATOM 853 C C . LYS A 1 112 ? 35.994 13.419 -39.982 1.00 53.31 112 LYS A C 1
ATOM 855 O O . LYS A 1 112 ? 36.064 14.520 -40.520 1.00 53.31 112 LYS A O 1
ATOM 860 N N . ASP A 1 113 ? 35.329 13.223 -38.850 1.00 53.44 113 ASP A N 1
ATOM 861 C CA . ASP A 1 113 ? 35.323 14.262 -37.829 1.00 53.44 113 ASP A CA 1
ATOM 862 C C . ASP A 1 113 ? 36.520 14.004 -36.900 1.00 53.44 113 ASP A C 1
ATOM 864 O O . ASP A 1 113 ? 36.880 12.872 -36.575 1.00 53.44 113 ASP A O 1
ATOM 868 N N . SER A 1 114 ? 37.282 15.063 -36.668 1.00 51.09 114 SER A N 1
ATOM 869 C CA . SER A 1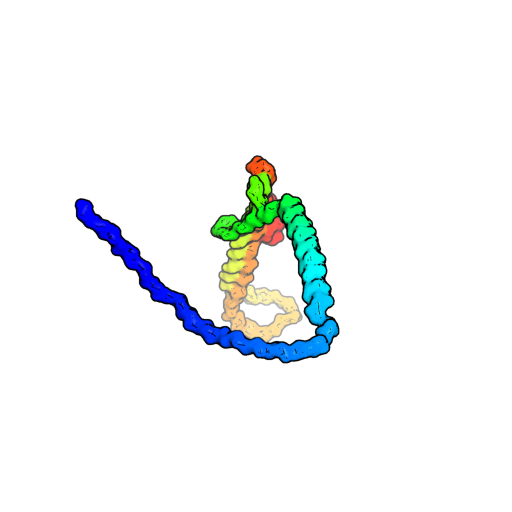 114 ? 38.730 15.000 -36.470 1.00 51.09 114 SER A CA 1
ATOM 870 C C . SER A 1 114 ? 39.144 15.065 -35.000 1.00 51.09 114 SER A C 1
ATOM 872 O O . SER A 1 114 ? 40.109 15.761 -34.690 1.00 51.09 114 SER A O 1
ATOM 874 N N . SER A 1 115 ? 38.432 14.397 -34.088 1.00 60.22 115 SER A N 1
ATOM 875 C CA . SER A 1 115 ? 38.647 14.640 -32.648 1.00 60.22 115 SER A CA 1
ATOM 876 C C . SER A 1 115 ? 39.001 13.424 -31.788 1.00 60.22 115 SER A C 1
ATOM 878 O O . SER A 1 115 ? 39.322 13.618 -30.618 1.00 60.22 115 SER A O 1
ATOM 880 N N . TYR A 1 116 ? 39.032 12.197 -32.321 1.00 59.88 116 TYR A N 1
ATOM 881 C CA . TYR A 1 116 ? 39.673 11.065 -31.635 1.00 59.88 116 TYR A CA 1
ATOM 882 C C . TYR A 1 116 ? 39.938 9.898 -32.597 1.00 59.88 116 TYR A C 1
ATOM 884 O O . TYR A 1 116 ? 39.010 9.255 -33.076 1.00 59.88 116 TYR A O 1
ATOM 892 N N . SER A 1 117 ? 41.207 9.611 -32.882 1.00 53.69 117 SER A N 1
ATOM 893 C CA . SER A 1 117 ? 41.633 8.434 -33.647 1.00 53.69 117 SER A CA 1
ATOM 894 C C . SER A 1 117 ? 42.436 7.520 -32.726 1.00 53.69 117 SER A C 1
ATOM 896 O O . SER A 1 117 ? 43.627 7.760 -32.526 1.00 53.69 117 SER A O 1
ATOM 898 N N . ASP A 1 118 ? 41.786 6.510 -32.143 1.00 57.91 118 ASP A N 1
ATOM 899 C CA . ASP A 1 118 ? 42.486 5.422 -31.452 1.00 57.91 118 ASP A CA 1
ATOM 900 C C . ASP A 1 118 ? 43.177 4.540 -32.512 1.00 57.91 118 ASP A C 1
ATOM 902 O O . ASP A 1 118 ? 42.493 3.950 -33.354 1.00 57.91 118 ASP A O 1
ATOM 906 N N . PRO A 1 119 ? 44.518 4.441 -32.523 1.00 62.44 119 PRO A N 1
ATOM 907 C CA . PRO A 1 119 ? 45.252 3.672 -33.526 1.00 62.44 119 PRO A CA 1
ATOM 908 C C . PRO A 1 119 ? 45.022 2.151 -33.464 1.00 62.44 119 PRO A C 1
ATOM 910 O O . PRO A 1 119 ? 45.486 1.444 -34.358 1.00 62.44 119 PRO A O 1
ATOM 913 N N . ASN A 1 120 ? 44.330 1.633 -32.439 1.00 55.94 120 ASN A N 1
ATOM 914 C CA . ASN A 1 120 ? 44.150 0.194 -32.203 1.00 55.94 120 ASN A CA 1
ATOM 915 C C . ASN A 1 120 ? 42.723 -0.340 -32.452 1.00 55.94 120 ASN A C 1
ATOM 917 O O . ASN A 1 120 ? 42.411 -1.462 -32.043 1.00 55.94 120 ASN A O 1
ATOM 921 N N . ASP A 1 121 ? 41.846 0.395 -33.142 1.00 61.09 121 ASP A N 1
ATOM 922 C CA . ASP A 1 121 ? 40.431 -0.013 -33.281 1.00 61.09 121 ASP A CA 1
ATOM 923 C C . ASP A 1 121 ? 40.210 -1.269 -34.162 1.00 61.09 121 ASP A C 1
ATOM 925 O O . ASP A 1 121 ? 39.154 -1.897 -34.121 1.00 61.09 121 ASP A O 1
ATOM 929 N N . TYR A 1 122 ? 41.246 -1.746 -34.863 1.00 54.09 122 TYR A N 1
ATOM 930 C CA . TYR A 1 122 ? 41.223 -3.002 -35.631 1.00 54.09 122 TYR A CA 1
ATOM 931 C C . TYR A 1 122 ? 41.050 -4.272 -34.778 1.00 54.09 122 TYR A C 1
ATOM 933 O O . TYR A 1 122 ? 40.789 -5.347 -35.318 1.00 54.09 122 TYR A O 1
ATOM 941 N N . LEU A 1 123 ? 41.200 -4.175 -33.452 1.00 57.47 123 LEU A N 1
ATOM 942 C CA . LEU A 1 123 ? 41.119 -5.315 -32.533 1.00 57.47 123 LEU A CA 1
ATOM 943 C C . LEU A 1 123 ? 39.841 -5.347 -31.692 1.00 57.47 123 LEU A C 1
ATOM 945 O O . LEU A 1 123 ? 39.615 -6.312 -30.959 1.00 57.47 123 LEU A O 1
ATOM 949 N N . ARG A 1 124 ? 38.958 -4.347 -31.791 1.00 58.69 124 ARG A N 1
ATOM 950 C CA . ARG A 1 124 ? 37.786 -4.260 -30.909 1.00 58.69 124 ARG A CA 1
ATOM 951 C C . ARG A 1 124 ? 36.542 -4.938 -31.498 1.00 58.69 124 ARG A C 1
ATOM 953 O O . ARG A 1 124 ? 35.457 -4.359 -31.549 1.00 58.69 124 ARG A O 1
ATOM 960 N N . LYS A 1 125 ? 36.679 -6.215 -31.880 1.00 56.75 125 LYS A N 1
ATOM 961 C CA . LYS A 1 125 ? 35.570 -7.123 -32.236 1.00 56.75 125 LYS A CA 1
ATOM 962 C C . LYS A 1 125 ? 35.020 -7.812 -30.985 1.00 56.75 125 LYS A C 1
ATOM 964 O O . LYS A 1 125 ? 35.127 -9.025 -30.826 1.00 56.75 125 LYS A O 1
ATOM 969 N N . SER A 1 126 ? 34.426 -7.027 -30.092 1.00 54.25 126 SER A N 1
ATOM 970 C CA . SER A 1 126 ? 33.705 -7.562 -28.934 1.00 54.25 126 SER A CA 1
ATOM 971 C C . SER A 1 126 ? 32.211 -7.315 -29.129 1.00 54.25 126 SER A C 1
ATOM 973 O O . SER A 1 126 ? 31.836 -6.153 -29.331 1.00 54.25 126 SER A O 1
ATOM 975 N N . PRO A 1 127 ? 31.349 -8.351 -29.073 1.00 59.75 127 PRO A N 1
ATOM 976 C CA . PRO A 1 127 ? 29.909 -8.136 -29.075 1.00 59.75 127 PRO A CA 1
ATOM 977 C C . PRO A 1 127 ? 29.574 -7.231 -27.891 1.00 59.75 127 PRO A C 1
ATOM 979 O O . PRO A 1 127 ? 29.906 -7.532 -26.742 1.00 59.75 127 PRO A O 1
ATOM 982 N N . ARG A 1 128 ? 28.970 -6.077 -28.172 1.00 63.72 128 ARG A N 1
ATOM 983 C CA . ARG A 1 128 ? 28.505 -5.186 -27.111 1.00 63.72 128 ARG A CA 1
ATOM 984 C C . ARG A 1 128 ? 27.233 -5.788 -26.538 1.00 63.72 128 ARG A C 1
ATOM 986 O O . ARG A 1 128 ? 26.253 -5.930 -27.259 1.00 63.72 128 ARG A O 1
ATOM 993 N N . LEU A 1 129 ? 27.249 -6.143 -25.260 1.00 67.62 129 LEU A N 1
ATOM 994 C CA . LEU A 1 129 ? 26.033 -6.507 -24.543 1.00 67.62 129 LEU A CA 1
ATOM 995 C C . LEU A 1 129 ? 25.271 -5.219 -24.228 1.00 67.62 129 LEU A C 1
ATOM 997 O O . LEU A 1 129 ? 25.766 -4.372 -23.485 1.00 67.62 129 LEU A O 1
ATOM 1001 N N . VAL A 1 130 ? 24.102 -5.048 -24.844 1.00 78.56 130 VAL A N 1
ATOM 1002 C CA . VAL A 1 130 ? 23.186 -3.946 -24.534 1.00 78.56 130 VAL A CA 1
ATOM 1003 C C . VAL A 1 130 ? 22.076 -4.509 -23.665 1.00 78.56 130 VAL A C 1
ATOM 1005 O O . VAL A 1 130 ? 21.352 -5.410 -24.082 1.00 78.56 130 VAL A O 1
ATOM 1008 N N . ASN A 1 131 ? 21.935 -3.976 -22.455 1.00 85.19 131 ASN A N 1
ATOM 1009 C CA . ASN A 1 131 ? 21.010 -4.505 -21.460 1.00 85.19 131 AS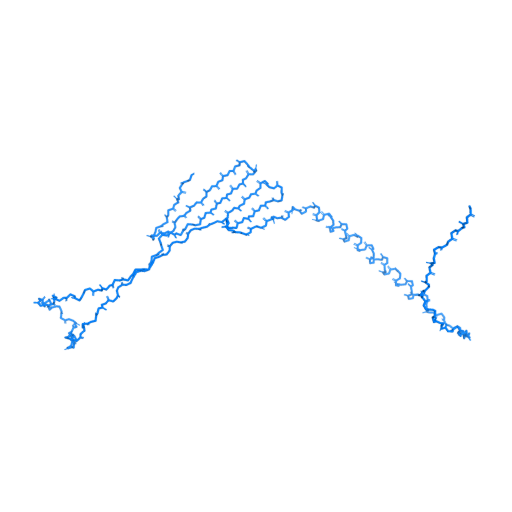N A CA 1
ATOM 1010 C C . ASN A 1 131 ? 19.947 -3.454 -21.138 1.00 85.19 131 ASN A C 1
ATOM 1012 O O . ASN A 1 131 ? 20.236 -2.258 -21.099 1.00 85.19 131 ASN A O 1
ATOM 1016 N N . THR A 1 132 ? 18.721 -3.880 -20.856 1.00 89.06 132 THR A N 1
ATOM 1017 C CA . THR A 1 132 ? 17.648 -2.997 -20.394 1.00 89.06 132 THR A CA 1
ATOM 1018 C C . THR A 1 132 ? 16.905 -3.654 -19.244 1.00 89.06 132 THR A C 1
ATOM 1020 O O . THR A 1 132 ? 16.406 -4.772 -19.374 1.00 89.06 132 THR A O 1
ATOM 1023 N N . PHE A 1 133 ? 16.813 -2.940 -18.124 1.00 91.69 133 PHE A N 1
ATOM 1024 C CA . PHE A 1 133 ? 15.959 -3.301 -17.000 1.00 91.69 133 PHE A CA 1
ATOM 1025 C C . PHE A 1 133 ? 14.684 -2.458 -17.050 1.00 91.69 133 PHE A C 1
ATOM 1027 O O . PHE A 1 133 ? 14.759 -1.239 -17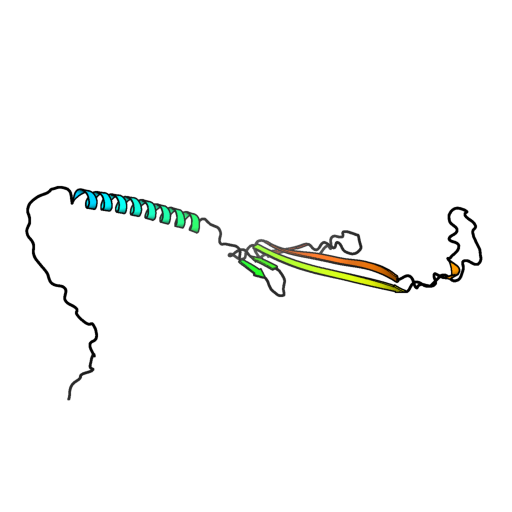.196 1.00 91.69 133 PHE A O 1
ATOM 1034 N N . LEU A 1 134 ? 13.517 -3.093 -16.950 1.00 91.44 134 LEU A N 1
ATOM 1035 C CA . LEU A 1 134 ? 12.219 -2.425 -17.046 1.00 91.44 134 LEU A CA 1
ATOM 1036 C C . LEU A 1 134 ? 11.345 -2.767 -15.842 1.00 91.44 134 LEU A C 1
ATOM 1038 O O . LEU A 1 134 ? 11.156 -3.935 -15.508 1.00 91.44 134 LEU A O 1
ATOM 1042 N N . LEU A 1 135 ? 10.722 -1.746 -15.255 1.00 92.38 135 LEU A N 1
ATOM 1043 C CA . LEU A 1 135 ? 9.580 -1.903 -14.357 1.00 92.38 135 LEU A CA 1
ATOM 1044 C C . LEU A 1 135 ? 8.310 -1.763 -15.196 1.00 92.38 135 LEU A C 1
ATOM 1046 O O . LEU A 1 135 ? 7.900 -0.657 -15.537 1.00 92.38 135 LEU A O 1
ATOM 1050 N N . ARG A 1 136 ? 7.711 -2.886 -15.598 1.00 92.00 136 ARG A N 1
ATOM 1051 C CA . ARG A 1 136 ? 6.542 -2.886 -16.493 1.00 92.00 136 ARG A CA 1
ATOM 1052 C C . ARG A 1 136 ? 5.242 -2.571 -15.780 1.00 92.00 136 ARG A C 1
ATOM 1054 O O . ARG A 1 136 ? 4.372 -1.948 -16.372 1.00 92.00 136 ARG A O 1
ATOM 1061 N N . LYS A 1 137 ? 5.093 -3.059 -14.552 1.00 93.12 137 LYS A N 1
ATOM 1062 C CA . LYS A 1 137 ? 3.905 -2.843 -13.728 1.00 93.12 137 LYS A CA 1
ATOM 1063 C C . LYS A 1 137 ? 4.351 -2.668 -12.297 1.00 93.12 137 LYS A C 1
ATOM 1065 O O . LYS A 1 137 ? 5.062 -3.523 -11.769 1.00 93.12 137 LYS A O 1
ATOM 1070 N N . VAL A 1 138 ? 3.914 -1.579 -11.694 1.00 95.56 138 VAL A N 1
ATOM 1071 C CA . VAL A 1 138 ? 4.080 -1.330 -10.267 1.00 95.56 138 VAL A CA 1
ATOM 1072 C C . VAL A 1 138 ? 2.718 -0.865 -9.792 1.00 95.56 138 VAL A C 1
ATOM 1074 O O . VAL A 1 138 ? 2.412 0.323 -9.832 1.00 95.56 138 VAL A O 1
ATOM 1077 N N . ARG A 1 139 ? 1.866 -1.833 -9.446 1.00 93.75 139 ARG A N 1
ATOM 1078 C CA . ARG A 1 139 ? 0.454 -1.598 -9.130 1.00 93.75 139 ARG A CA 1
ATOM 1079 C C . ARG A 1 139 ? 0.166 -1.948 -7.686 1.00 93.75 139 ARG A C 1
ATOM 1081 O O . ARG A 1 139 ? -0.122 -3.116 -7.418 1.00 93.75 139 ARG A O 1
ATOM 1088 N N . PRO A 1 140 ? 0.248 -1.002 -6.746 1.00 93.81 140 PRO A N 1
ATOM 1089 C CA . PRO A 1 140 ? -0.395 -1.200 -5.462 1.00 93.81 140 PRO A CA 1
ATOM 1090 C C . PRO A 1 140 ? -1.918 -1.171 -5.653 1.00 93.81 140 PRO A C 1
ATOM 1092 O O . PRO A 1 140 ? -2.446 -0.436 -6.483 1.00 93.81 140 PRO A O 1
ATOM 1095 N N . VAL A 1 141 ? -2.621 -1.995 -4.889 1.00 94.25 141 VAL A N 1
ATOM 1096 C CA . VAL A 1 141 ? -4.080 -2.101 -4.890 1.00 94.25 141 VAL A CA 1
ATOM 1097 C C . VAL A 1 141 ? -4.551 -1.886 -3.463 1.00 94.25 141 VAL A C 1
ATOM 1099 O O . VAL A 1 141 ? -4.170 -2.635 -2.558 1.00 94.25 141 VAL A O 1
ATOM 1102 N N . PHE A 1 142 ? -5.398 -0.880 -3.285 1.00 95.00 142 PHE A N 1
ATOM 1103 C CA . PHE A 1 142 ? -6.037 -0.565 -2.016 1.00 95.00 142 PHE A CA 1
ATOM 1104 C C . PHE A 1 142 ? -7.531 -0.822 -2.148 1.00 95.00 142 PHE A C 1
ATOM 1106 O O . PHE A 1 142 ? -8.195 -0.160 -2.943 1.00 95.00 142 PHE A O 1
ATOM 1113 N N . ASP A 1 143 ? -8.053 -1.767 -1.372 1.00 95.38 143 ASP A N 1
ATOM 1114 C CA . ASP A 1 143 ? -9.494 -1.933 -1.195 1.00 95.38 143 ASP A CA 1
ATOM 1115 C C . ASP A 1 143 ? -9.896 -1.367 0.161 1.00 95.38 143 ASP A C 1
ATOM 1117 O O . ASP A 1 143 ? -9.334 -1.750 1.188 1.00 95.38 143 ASP A O 1
ATOM 1121 N N . VAL A 1 144 ? -10.887 -0.483 0.173 1.00 95.50 144 VAL A N 1
ATOM 1122 C CA . VAL A 1 144 ? -11.430 0.134 1.383 1.00 95.50 144 VAL A CA 1
ATOM 1123 C C . VAL A 1 144 ? -12.909 -0.199 1.473 1.00 95.50 144 VAL A C 1
ATOM 1125 O O . VAL A 1 144 ? -13.656 0.029 0.529 1.00 95.50 144 VAL A O 1
ATOM 1128 N N . THR A 1 145 ? -13.339 -0.736 2.610 1.00 96.38 145 THR A N 1
ATOM 1129 C CA . THR A 1 145 ? -14.749 -0.979 2.933 1.00 96.38 145 THR A CA 1
ATOM 1130 C C . THR A 1 145 ? -15.167 -0.071 4.080 1.00 96.38 145 THR A C 1
ATOM 1132 O O . THR A 1 145 ? -14.536 -0.091 5.138 1.00 96.38 145 THR A O 1
ATOM 1135 N N . LEU A 1 146 ? -16.238 0.694 3.879 1.00 95.69 146 LEU A N 1
ATOM 1136 C CA . LEU A 1 146 ? -16.848 1.585 4.858 1.00 95.69 146 LEU A CA 1
ATOM 1137 C C . LEU A 1 146 ? -18.258 1.097 5.195 1.00 95.69 146 LEU A C 1
ATOM 1139 O O . LEU A 1 146 ? -19.057 0.785 4.309 1.00 95.69 146 LEU A O 1
ATOM 1143 N N . TYR A 1 147 ? -18.563 1.050 6.489 1.00 95.12 147 TYR A N 1
ATOM 1144 C CA . TYR A 1 147 ? -19.848 0.618 7.042 1.00 95.12 147 TYR A CA 1
ATOM 1145 C C . TYR A 1 147 ? -20.372 -0.703 6.472 1.00 95.12 147 TYR A C 1
ATOM 1147 O O . TYR A 1 147 ? -21.575 -0.858 6.323 1.00 95.12 147 TYR A O 1
ATOM 1155 N N . LYS A 1 148 ? -19.491 -1.650 6.124 1.00 92.75 148 LYS A N 1
ATOM 1156 C CA . LYS A 1 148 ? -19.825 -2.938 5.466 1.00 92.75 148 LYS A CA 1
ATOM 1157 C C . LYS A 1 148 ? -20.436 -2.840 4.062 1.00 92.75 148 LYS A C 1
ATOM 1159 O O . LYS A 1 148 ? -20.434 -3.846 3.362 1.00 92.75 148 LYS A O 1
ATOM 1164 N N . TYR A 1 149 ? -20.939 -1.678 3.651 1.00 94.50 149 TYR A N 1
ATOM 1165 C CA . TYR A 1 149 ? -21.757 -1.532 2.443 1.00 94.50 149 TYR A CA 1
ATOM 1166 C C . TYR A 1 149 ? -21.061 -0.777 1.313 1.00 94.50 149 TYR A C 1
ATOM 1168 O O . TYR A 1 149 ? -21.373 -1.013 0.151 1.00 94.50 149 TYR A O 1
ATOM 1176 N N . TYR A 1 150 ? -20.121 0.114 1.626 1.00 96.69 150 TYR A N 1
ATOM 1177 C CA . TYR A 1 150 ? -19.472 0.951 0.621 1.00 96.69 150 TYR A CA 1
ATOM 1178 C C . TYR A 1 150 ? -18.043 0.488 0.396 1.00 96.69 150 TYR A C 1
ATOM 1180 O O . TYR A 1 150 ? -17.206 0.587 1.290 1.00 96.69 150 TYR A O 1
ATOM 1188 N N . THR A 1 151 ? -17.763 -0.020 -0.798 1.00 94.75 151 THR A N 1
ATOM 1189 C CA . THR A 1 151 ? -16.437 -0.511 -1.177 1.00 94.75 151 THR A CA 1
ATOM 1190 C C . THR A 1 151 ? -15.820 0.364 -2.251 1.00 94.75 151 THR A C 1
ATOM 1192 O O . THR A 1 151 ? -16.458 0.634 -3.265 1.00 94.75 151 THR A O 1
ATOM 1195 N N . PHE A 1 152 ? -14.561 0.739 -2.058 1.00 95.06 152 PHE A N 1
ATOM 1196 C CA . PHE A 1 152 ? -13.773 1.523 -3.000 1.00 95.06 152 PHE A CA 1
ATOM 1197 C C . PHE A 1 152 ? -12.475 0.788 -3.305 1.00 95.06 152 PHE A C 1
ATOM 1199 O O . PHE A 1 152 ? -11.846 0.239 -2.397 1.00 95.06 152 PHE A O 1
ATOM 1206 N N . ARG A 1 153 ? -12.059 0.806 -4.572 1.00 94.81 153 ARG A N 1
ATOM 1207 C CA . ARG A 1 153 ? -10.765 0.287 -5.009 1.00 94.81 153 ARG A CA 1
ATOM 1208 C C . ARG A 1 153 ? -9.968 1.400 -5.661 1.00 94.81 153 ARG A C 1
ATOM 1210 O O . ARG A 1 153 ? -10.464 2.073 -6.552 1.00 94.81 153 ARG A O 1
ATOM 1217 N N . VAL A 1 154 ? -8.710 1.537 -5.258 1.00 94.88 154 VAL A N 1
ATOM 1218 C CA . VAL A 1 154 ? -7.761 2.458 -5.886 1.00 94.88 154 VAL A CA 1
ATOM 1219 C C . VAL A 1 154 ? -6.549 1.664 -6.351 1.00 94.88 154 VAL A C 1
ATOM 1221 O O . VAL A 1 154 ? -5.941 0.935 -5.565 1.00 94.88 154 VAL A O 1
ATOM 1224 N N . THR A 1 155 ? -6.222 1.773 -7.641 1.00 94.44 155 THR A N 1
ATOM 1225 C CA . THR A 1 155 ? -5.133 1.011 -8.274 1.00 94.44 155 THR A CA 1
ATOM 1226 C C . THR A 1 155 ? -4.288 1.911 -9.183 1.00 94.44 155 THR A C 1
ATOM 1228 O O . THR A 1 155 ? -4.494 1.926 -10.399 1.00 94.44 155 THR A O 1
ATOM 1231 N N . PRO A 1 156 ? -3.345 2.700 -8.642 1.00 92.31 156 PRO A N 1
ATOM 1232 C CA . PRO A 1 156 ? -2.387 3.405 -9.484 1.00 92.31 156 PRO A CA 1
ATOM 1233 C C . PRO A 1 156 ? -1.407 2.409 -10.128 1.00 92.31 156 PRO A C 1
ATOM 1235 O O . PRO A 1 156 ? -1.113 1.357 -9.562 1.00 92.31 156 PRO A O 1
ATOM 1238 N N . ASP A 1 157 ? -0.889 2.737 -11.307 1.00 92.88 157 ASP A N 1
ATOM 1239 C CA . ASP A 1 157 ? 0.189 2.023 -11.992 1.00 92.88 157 ASP A CA 1
ATOM 1240 C C . ASP A 1 157 ? 1.355 2.986 -12.220 1.00 92.88 157 ASP A C 1
ATOM 1242 O O . ASP A 1 157 ? 1.187 4.038 -12.837 1.00 92.88 157 ASP A O 1
ATOM 1246 N N . PHE A 1 158 ? 2.533 2.617 -11.720 1.00 91.81 158 PHE A N 1
ATOM 1247 C CA . PHE A 1 158 ? 3.788 3.353 -11.918 1.00 91.81 158 PHE A CA 1
ATOM 1248 C C . PHE A 1 158 ? 4.727 2.639 -12.907 1.00 91.81 158 PHE A C 1
ATOM 1250 O O . PHE A 1 158 ? 5.924 2.922 -12.974 1.00 91.81 158 PHE A O 1
ATOM 1257 N N . GLY A 1 159 ? 4.211 1.649 -13.640 1.00 88.69 159 GLY A N 1
ATOM 1258 C CA . GLY A 1 159 ? 4.949 0.915 -14.658 1.00 88.69 159 GLY A CA 1
ATOM 1259 C C . GLY A 1 159 ? 5.192 1.715 -15.941 1.00 88.69 159 GLY A C 1
ATOM 1260 O O . GLY A 1 159 ? 4.431 2.604 -16.309 1.00 88.69 159 GLY A O 1
ATOM 1261 N N . GLY A 1 160 ? 6.265 1.378 -16.659 1.00 83.88 160 GLY A N 1
ATOM 1262 C CA . GLY A 1 160 ? 6.540 1.921 -17.995 1.00 83.88 160 GLY A CA 1
ATOM 1263 C C . GLY A 1 160 ? 7.055 3.363 -18.026 1.00 83.88 160 GLY A C 1
ATOM 1264 O O . GLY A 1 160 ? 7.110 3.951 -19.100 1.00 83.88 160 GLY A O 1
ATOM 1265 N N . GLY A 1 161 ? 7.451 3.929 -16.880 1.00 79.25 161 GLY A N 1
ATOM 1266 C CA . GLY A 1 161 ? 7.958 5.305 -16.789 1.00 79.25 161 GLY A CA 1
ATOM 1267 C C . GLY A 1 161 ? 6.863 6.377 -16.762 1.00 79.25 161 GLY A C 1
ATOM 1268 O O . GLY A 1 161 ? 7.170 7.563 -16.844 1.00 79.25 161 GLY A O 1
ATOM 1269 N N . THR A 1 162 ? 5.599 5.973 -16.628 1.00 78.31 162 THR A N 1
ATOM 1270 C CA . THR A 1 162 ? 4.435 6.862 -16.551 1.00 78.31 162 THR A CA 1
ATOM 1271 C C . THR A 1 162 ? 3.579 6.500 -15.346 1.00 78.31 162 THR A C 1
ATOM 1273 O O . THR A 1 162 ? 3.453 5.323 -15.020 1.00 78.31 162 THR A O 1
ATOM 1276 N N . THR A 1 163 ? 2.951 7.493 -14.717 1.00 81.69 163 THR A N 1
ATOM 1277 C CA . THR A 1 163 ? 1.962 7.255 -13.660 1.00 81.69 163 THR A CA 1
ATOM 1278 C C . THR A 1 163 ? 0.566 7.319 -14.259 1.00 81.69 163 THR A C 1
ATOM 1280 O O . THR A 1 163 ? 0.182 8.345 -14.817 1.00 81.69 163 THR A O 1
ATOM 1283 N N . ALA A 1 164 ? -0.202 6.243 -14.122 1.00 83.06 164 ALA A N 1
ATOM 1284 C CA . ALA A 1 164 ? -1.605 6.193 -14.511 1.00 83.06 164 ALA A CA 1
ATOM 1285 C C . ALA A 1 164 ? -2.462 5.784 -13.312 1.00 83.06 164 ALA A C 1
ATOM 1287 O O . ALA A 1 164 ? -2.070 4.924 -12.527 1.00 83.06 164 ALA A O 1
ATOM 1288 N N . LEU A 1 165 ? -3.646 6.374 -13.174 1.00 79.69 165 LEU A N 1
ATOM 1289 C CA . LEU A 1 165 ? -4.660 5.866 -12.257 1.00 79.69 165 LEU A CA 1
ATOM 1290 C C . LEU A 1 165 ? -5.594 4.966 -13.066 1.00 79.69 165 LEU A C 1
ATOM 1292 O O . LEU A 1 165 ? -6.148 5.414 -14.067 1.00 79.69 165 LEU A O 1
ATOM 1296 N N . MET A 1 166 ? -5.732 3.700 -12.676 1.00 73.81 166 MET A N 1
ATOM 1297 C CA . MET A 1 166 ? -6.749 2.837 -13.273 1.00 73.81 166 MET A CA 1
ATOM 1298 C C . MET A 1 166 ? -8.069 3.129 -12.561 1.00 73.81 166 MET A C 1
ATOM 1300 O O . MET A 1 166 ? -8.157 2.931 -11.347 1.00 73.81 166 MET A O 1
ATOM 1304 N N . ASP A 1 167 ? -9.052 3.628 -13.308 1.00 62.16 167 ASP A N 1
ATOM 1305 C CA . ASP A 1 167 ? -10.438 3.691 -12.846 1.00 62.16 167 ASP A CA 1
ATOM 1306 C C . ASP A 1 167 ? -11.012 2.265 -12.841 1.00 62.16 167 ASP A C 1
ATOM 1308 O O . ASP A 1 167 ? -10.694 1.470 -13.736 1.00 62.16 167 ASP A O 1
ATOM 1312 N N . ALA A 1 168 ? -11.755 1.913 -11.795 1.00 55.06 168 ALA A N 1
ATOM 1313 C CA . ALA A 1 168 ? -12.224 0.553 -11.520 1.00 55.06 168 ALA A CA 1
ATOM 1314 C C . ALA A 1 168 ? -13.745 0.509 -11.404 1.00 55.06 168 ALA A C 1
ATOM 1316 O O . ALA A 1 168 ? -14.295 1.357 -10.669 1.00 55.06 168 ALA A O 1
#

Solvent-accessible surface area (backbone atoms only — not comparable to full-atom values): 10779 Å² total; per-residue (Å²): 141,85,82,88,85,85,86,82,86,84,89,79,87,85,80,89,80,85,87,80,90,80,91,80,84,88,77,94,84,77,63,64,66,56,49,54,50,51,55,53,47,52,52,49,49,56,51,47,52,54,50,48,51,52,48,50,56,53,53,73,69,44,77,68,70,63,48,76,46,78,56,98,85,33,39,34,41,29,38,71,88,52,36,36,36,40,36,44,42,70,46,80,39,76,47,80,46,79,39,82,37,80,76,80,91,72,64,94,72,75,76,83,69,92,82,79,83,72,94,64,65,93,70,70,85,62,71,46,76,49,72,49,80,43,53,61,35,39,28,51,35,41,38,40,32,45,75,71,75,48,74,48,67,50,35,45,32,56,21,70,87,44,81,45,76,52,87,124